Protein AF-A0A9E3SRI1-F1 (afdb_monomer_lite)

Secondary structure (DSSP, 8-state):
-HHHHHHHHHHHHHHHHHHHHHHHHHHHHHHHTTT---TTT-S--------TTTS--GGGS-HHHHHHHHHHHHT-

Foldseek 3Di:
DVVVVVVVVVVVVVVVVVVVVVVVVVVVVCVVCVVPDPCVPDVPDPPPDPDLPPDPPLVPDDPVVSVVSVVVVVVD

Structure (mmCIF, N/CA/C/O backbone):
data_AF-A0A9E3SRI1-F1
#
_entry.id   AF-A0A9E3SRI1-F1
#
loop_
_atom_site.group_PDB
_atom_site.id
_atom_site.type_symbol
_atom_site.label_atom_id
_atom_site.label_alt_id
_atom_site.label_comp_id
_atom_site.label_asym_id
_atom_site.label_entity_id
_atom_site.label_seq_id
_atom_site.pdbx_PDB_ins_code
_atom_site.Cartn_x
_atom_site.Cartn_y
_atom_site.Cartn_z
_atom_site.occupancy
_atom_site.B_iso_or_equiv
_atom_site.auth_seq_id
_atom_site.auth_comp_id
_atom_site.auth_asym_id
_atom_site.auth_atom_id
_atom_site.pdbx_PDB_model_num
ATOM 1 N N . MET A 1 1 ? 17.237 -5.826 -38.391 1.00 69.56 1 MET A N 1
ATOM 2 C CA . MET A 1 1 ? 17.955 -5.981 -37.105 1.00 69.56 1 MET A CA 1
ATOM 3 C C . MET A 1 1 ? 17.567 -4.885 -36.111 1.00 69.56 1 MET A C 1
ATOM 5 O O . MET A 1 1 ? 16.864 -5.196 -35.161 1.00 69.56 1 MET A O 1
ATOM 9 N N . ILE A 1 2 ? 17.894 -3.611 -36.372 1.00 89.62 2 ILE A N 1
ATOM 10 C CA . ILE A 1 2 ? 17.660 -2.463 -35.463 1.00 89.62 2 ILE A CA 1
ATOM 11 C C . ILE A 1 2 ? 16.227 -2.339 -34.916 1.00 89.62 2 ILE A C 1
ATOM 13 O O . ILE A 1 2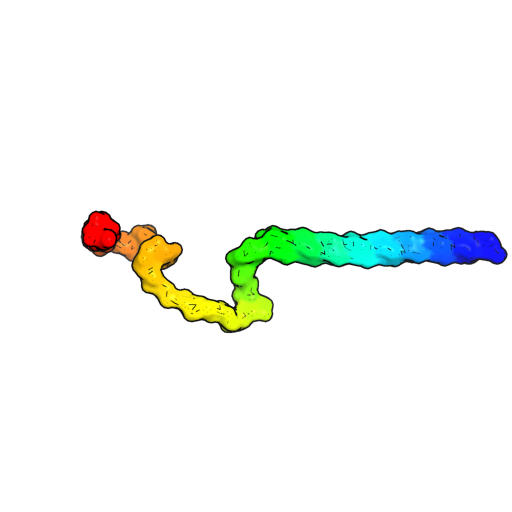 ? 16.049 -2.196 -33.712 1.00 89.62 2 ILE A O 1
ATOM 17 N N . ARG A 1 3 ? 15.192 -2.497 -35.754 1.00 91.56 3 ARG A N 1
ATOM 18 C CA . ARG A 1 3 ? 13.788 -2.420 -35.302 1.00 91.56 3 ARG A CA 1
ATOM 19 C C . ARG A 1 3 ? 13.447 -3.449 -34.217 1.00 91.56 3 ARG A C 1
ATOM 21 O O . ARG A 1 3 ? 12.721 -3.132 -33.285 1.00 91.56 3 ARG A O 1
ATOM 28 N N . ARG A 1 4 ? 13.966 -4.676 -34.333 1.00 93.00 4 ARG A N 1
ATOM 29 C CA . ARG A 1 4 ? 13.705 -5.745 -33.353 1.00 93.00 4 ARG A CA 1
ATOM 30 C C . ARG A 1 4 ? 14.406 -5.458 -32.026 1.00 93.00 4 ARG A C 1
ATOM 32 O O . ARG A 1 4 ? 13.818 -5.695 -30.983 1.00 93.00 4 ARG A O 1
ATOM 39 N N . VAL A 1 5 ? 15.612 -4.889 -32.078 1.00 95.62 5 VAL A N 1
ATOM 40 C CA . VAL A 1 5 ? 16.363 -4.472 -30.884 1.00 95.62 5 VAL A CA 1
ATOM 41 C C . VAL A 1 5 ? 15.643 -3.336 -30.153 1.00 95.62 5 VAL A C 1
ATOM 43 O O . VAL A 1 5 ? 15.480 -3.408 -28.942 1.00 95.62 5 VAL A O 1
ATOM 46 N N . ILE A 1 6 ? 15.132 -2.336 -30.879 1.00 95.88 6 ILE A N 1
ATOM 47 C CA . ILE A 1 6 ? 14.357 -1.236 -30.282 1.00 95.88 6 ILE A CA 1
ATOM 48 C C . ILE A 1 6 ? 13.088 -1.765 -29.603 1.00 95.88 6 ILE A C 1
ATOM 50 O O . ILE A 1 6 ? 12.808 -1.403 -28.465 1.00 95.88 6 ILE A O 1
ATOM 54 N N . LEU A 1 7 ? 12.343 -2.650 -30.274 1.00 96.06 7 LEU A N 1
ATOM 55 C CA . LEU A 1 7 ? 11.139 -3.258 -29.701 1.00 96.06 7 LEU A CA 1
ATOM 56 C C . LEU A 1 7 ? 11.453 -4.091 -28.453 1.00 96.06 7 LEU A C 1
ATOM 58 O O . LEU A 1 7 ? 10.723 -4.013 -27.470 1.00 96.06 7 LEU A O 1
ATOM 62 N N . PHE A 1 8 ? 12.554 -4.842 -28.476 1.00 95.56 8 PHE A N 1
ATOM 63 C CA . PHE A 1 8 ? 13.002 -5.620 -27.327 1.00 95.56 8 PHE A CA 1
ATOM 64 C C . PHE A 1 8 ? 13.334 -4.716 -26.134 1.00 95.56 8 PHE A C 1
ATOM 66 O O . PHE A 1 8 ? 12.802 -4.923 -25.046 1.00 95.56 8 PHE A O 1
ATOM 73 N N . ILE A 1 9 ? 14.129 -3.665 -26.346 1.00 97.00 9 ILE A N 1
ATOM 74 C CA . ILE A 1 9 ? 14.495 -2.714 -25.289 1.00 97.00 9 ILE A CA 1
ATOM 75 C C . ILE A 1 9 ? 13.253 -2.005 -24.732 1.00 97.00 9 ILE A C 1
ATOM 77 O O . ILE A 1 9 ? 13.096 -1.907 -23.518 1.00 97.00 9 ILE A O 1
ATOM 81 N N . ALA A 1 10 ? 12.337 -1.565 -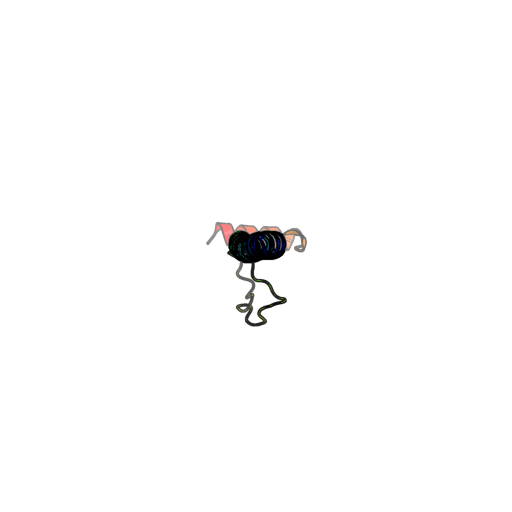25.597 1.00 96.00 10 ALA A N 1
ATOM 82 C CA . ALA A 1 10 ? 11.090 -0.940 -25.164 1.00 96.00 10 ALA A CA 1
ATOM 83 C C . ALA A 1 10 ? 10.244 -1.892 -24.302 1.00 96.00 10 ALA A C 1
ATOM 85 O O . ALA A 1 10 ? 9.769 -1.503 -23.237 1.00 96.00 10 ALA A O 1
ATOM 86 N N . SER A 1 11 ? 10.109 -3.157 -24.717 1.00 95.31 11 SER A N 1
ATOM 87 C CA . SER A 1 11 ? 9.386 -4.166 -23.935 1.00 95.31 11 SER A CA 1
ATOM 88 C C . SER A 1 11 ? 10.054 -4.463 -22.590 1.00 95.31 11 SER A C 1
ATOM 90 O O . SER A 1 11 ? 9.361 -4.666 -21.596 1.00 95.31 11 SER A O 1
ATOM 92 N N . LEU A 1 12 ? 11.389 -4.408 -22.533 1.00 96.81 12 LEU A N 1
ATOM 93 C CA . LEU A 1 12 ? 12.149 -4.596 -21.303 1.00 96.81 12 LEU A CA 1
ATOM 94 C C . LEU A 1 12 ? 11.890 -3.455 -20.311 1.00 96.81 12 LEU A C 1
ATOM 96 O O . LEU A 1 12 ? 11.659 -3.716 -19.135 1.00 96.81 12 LEU A O 1
ATOM 100 N N . PHE A 1 13 ? 11.860 -2.203 -20.777 1.00 97.06 13 PHE A N 1
ATOM 101 C CA . PHE A 1 13 ? 11.520 -1.062 -19.923 1.00 97.06 13 PHE A CA 1
ATOM 102 C C . PHE A 1 13 ? 10.088 -1.136 -19.391 1.00 97.06 13 PHE A C 1
ATOM 104 O O . PHE A 1 13 ? 9.868 -0.867 -18.213 1.00 97.06 13 PHE A O 1
ATOM 111 N N . VAL A 1 14 ? 9.126 -1.543 -20.225 1.00 97.00 14 VAL A N 1
ATOM 112 C CA . VAL A 1 14 ? 7.733 -1.734 -19.788 1.00 97.00 14 VAL A CA 1
ATOM 113 C C . VAL A 1 14 ? 7.636 -2.839 -18.735 1.00 97.00 14 VAL A C 1
ATOM 115 O O . VAL A 1 14 ? 6.969 -2.653 -17.721 1.00 97.00 14 VAL A O 1
ATOM 118 N N . LEU A 1 15 ? 8.333 -3.961 -18.931 1.00 96.19 15 LEU A N 1
ATOM 119 C CA . LEU A 1 15 ? 8.355 -5.065 -17.972 1.00 96.19 15 LEU A CA 1
ATOM 120 C C . LEU A 1 15 ? 8.952 -4.634 -16.625 1.00 96.19 15 LEU A C 1
ATOM 122 O O . LEU A 1 15 ? 8.356 -4.883 -15.578 1.00 96.19 15 LEU A O 1
ATOM 126 N N . LEU A 1 16 ? 10.098 -3.950 -16.651 1.00 97.31 16 LEU A N 1
ATOM 127 C CA . LEU A 1 16 ? 10.750 -3.453 -15.440 1.00 97.31 16 LEU A CA 1
ATOM 128 C C . LEU A 1 16 ? 9.885 -2.415 -14.717 1.00 97.31 16 LEU A C 1
ATOM 130 O O . LEU A 1 16 ? 9.735 -2.501 -13.502 1.00 97.31 16 LEU A O 1
ATOM 134 N N . GLY A 1 17 ? 9.272 -1.484 -15.453 1.00 94.88 17 GLY A N 1
ATOM 135 C CA . GLY A 1 17 ? 8.351 -0.500 -14.884 1.00 94.88 17 GLY A CA 1
ATOM 136 C C . GLY A 1 17 ? 7.111 -1.146 -14.263 1.00 94.88 17 GLY A C 1
ATOM 137 O O . GLY A 1 17 ? 6.727 -0.807 -13.150 1.00 94.88 17 GLY A O 1
ATOM 138 N N . SER A 1 18 ? 6.519 -2.138 -14.930 1.00 94.75 18 SER A N 1
ATOM 139 C CA . SER A 1 18 ? 5.377 -2.876 -14.380 1.00 94.75 18 SER A CA 1
ATOM 140 C C . SER A 1 18 ? 5.737 -3.610 -13.088 1.00 94.75 18 SER A C 1
ATOM 142 O O . SER A 1 18 ? 4.925 -3.654 -12.164 1.00 94.75 18 SER A O 1
ATOM 144 N N . LEU A 1 19 ? 6.937 -4.193 -13.018 1.00 96.00 19 LEU A N 1
ATOM 145 C CA . LEU A 1 19 ? 7.395 -4.921 -11.840 1.00 96.00 19 LEU A CA 1
ATOM 146 C C . LEU A 1 19 ? 7.611 -3.981 -10.647 1.00 96.00 19 LEU A C 1
ATOM 148 O O . LEU A 1 19 ? 7.163 -4.284 -9.542 1.00 96.00 19 LEU A O 1
ATOM 152 N N . THR A 1 20 ? 8.254 -2.830 -10.859 1.00 95.38 20 THR A N 1
ATOM 153 C CA . THR A 1 20 ? 8.479 -1.854 -9.784 1.00 95.38 20 THR A CA 1
ATOM 154 C C . THR A 1 20 ? 7.171 -1.254 -9.283 1.00 95.38 20 THR A C 1
ATOM 156 O O . THR A 1 20 ? 6.990 -1.152 -8.071 1.00 95.38 20 THR A O 1
ATOM 159 N N . THR A 1 21 ? 6.229 -0.926 -10.175 1.00 94.44 21 THR A N 1
ATOM 160 C CA . THR A 1 21 ? 4.898 -0.446 -9.779 1.00 94.44 21 THR A CA 1
ATOM 161 C C . THR A 1 21 ? 4.149 -1.490 -8.957 1.00 94.44 21 THR A C 1
ATOM 163 O O . THR A 1 21 ? 3.618 -1.147 -7.907 1.00 94.44 21 THR A O 1
ATOM 166 N N . ALA A 1 22 ? 4.150 -2.762 -9.367 1.00 92.38 22 ALA A N 1
ATOM 167 C CA . ALA A 1 22 ? 3.474 -3.820 -8.616 1.00 92.38 22 ALA A CA 1
ATOM 168 C C . ALA A 1 22 ? 4.017 -3.955 -7.182 1.00 92.38 22 ALA A C 1
ATOM 170 O O . ALA A 1 22 ? 3.240 -4.030 -6.228 1.00 92.38 22 ALA A O 1
ATOM 171 N N . LEU A 1 23 ? 5.344 -3.933 -7.022 1.00 92.56 23 LEU A N 1
ATOM 172 C CA . LEU A 1 23 ? 5.986 -3.998 -5.707 1.00 92.56 23 LEU A CA 1
ATOM 173 C C . LEU A 1 23 ? 5.700 -2.750 -4.863 1.00 92.56 23 LEU A C 1
ATOM 175 O O . LEU A 1 23 ? 5.403 -2.871 -3.677 1.00 92.56 23 LEU A O 1
ATOM 179 N N . ALA A 1 24 ? 5.739 -1.562 -5.469 1.00 92.06 24 ALA A N 1
ATOM 180 C CA . ALA A 1 24 ? 5.427 -0.313 -4.781 1.00 92.06 24 ALA A CA 1
ATOM 181 C C . ALA A 1 24 ? 3.966 -0.272 -4.309 1.00 92.06 24 ALA A C 1
ATOM 183 O O . ALA A 1 24 ? 3.703 0.112 -3.176 1.00 92.06 24 ALA A O 1
ATOM 184 N N . THR A 1 25 ? 3.015 -0.719 -5.136 1.00 89.88 25 THR A N 1
ATOM 185 C CA . THR A 1 25 ? 1.598 -0.794 -4.756 1.00 89.88 25 THR A CA 1
ATOM 186 C C . THR A 1 25 ? 1.363 -1.788 -3.621 1.00 89.88 25 THR A C 1
ATOM 188 O O . THR A 1 25 ? 0.558 -1.509 -2.736 1.00 89.88 25 THR A O 1
ATOM 191 N N . ALA A 1 26 ? 2.063 -2.927 -3.610 1.00 84.00 26 ALA A N 1
ATOM 192 C CA . ALA A 1 26 ? 1.990 -3.871 -2.498 1.00 84.00 26 ALA A CA 1
ATOM 193 C C . ALA A 1 26 ? 2.531 -3.252 -1.199 1.00 84.00 26 ALA A C 1
ATOM 195 O O . ALA A 1 26 ? 1.849 -3.284 -0.181 1.00 84.00 26 ALA A O 1
ATOM 196 N N . ALA A 1 27 ? 3.700 -2.608 -1.257 1.00 83.25 27 ALA A N 1
ATOM 197 C CA . ALA A 1 27 ? 4.299 -1.950 -0.099 1.00 83.25 27 ALA A CA 1
ATOM 198 C C . ALA A 1 27 ? 3.436 -0.795 0.442 1.00 83.25 27 ALA A C 1
ATOM 200 O O . ALA A 1 27 ? 3.268 -0.668 1.653 1.00 83.25 27 ALA A O 1
ATOM 201 N N . GLU A 1 28 ? 2.857 0.020 -0.443 1.00 85.06 28 GLU A N 1
ATOM 202 C CA . GLU A 1 28 ? 1.937 1.102 -0.074 1.00 85.06 28 GLU A CA 1
ATOM 203 C C . GLU A 1 28 ? 0.664 0.546 0.575 1.00 85.06 28 GLU A C 1
ATOM 205 O O . GLU A 1 28 ? 0.228 1.036 1.615 1.00 85.06 28 GLU A O 1
ATOM 210 N N . ARG A 1 29 ? 0.094 -0.527 0.012 1.00 79.69 29 ARG A N 1
ATOM 211 C CA . ARG A 1 29 ? -1.056 -1.218 0.604 1.00 79.69 29 ARG A CA 1
ATOM 212 C C . ARG A 1 29 ? -0.730 -1.733 2.004 1.00 79.69 29 ARG A C 1
ATOM 214 O O . ARG A 1 29 ? -1.517 -1.513 2.918 1.00 79.69 29 ARG A O 1
ATOM 221 N N . ASP A 1 30 ? 0.407 -2.395 2.182 1.00 78.56 30 ASP A N 1
ATOM 222 C CA . ASP A 1 30 ? 0.824 -2.935 3.480 1.00 78.56 30 ASP A CA 1
ATOM 223 C C . ASP A 1 30 ? 1.112 -1.821 4.496 1.00 78.56 30 ASP A C 1
ATOM 225 O O . ASP A 1 30 ? 0.885 -1.992 5.693 1.00 78.56 30 ASP A O 1
ATOM 229 N N . PHE A 1 31 ? 1.587 -0.660 4.034 1.00 73.25 31 PHE A N 1
ATOM 230 C CA . PHE A 1 31 ? 1.755 0.524 4.870 1.00 73.25 31 PHE A CA 1
ATOM 231 C C . PHE A 1 31 ? 0.407 1.102 5.314 1.00 73.25 31 PHE A C 1
ATOM 233 O O . PHE A 1 31 ? 0.215 1.329 6.507 1.00 73.25 31 PHE A O 1
ATOM 240 N N . GLN A 1 32 ? -0.541 1.290 4.392 1.00 71.81 32 GLN A N 1
ATOM 241 C CA . GLN A 1 32 ? -1.868 1.827 4.716 1.00 71.81 32 GLN A CA 1
ATOM 242 C C . GLN A 1 32 ? -2.706 0.876 5.573 1.00 71.81 32 GLN A C 1
ATOM 244 O O . GLN A 1 32 ? -3.475 1.321 6.421 1.00 71.81 32 GLN A O 1
ATOM 249 N N . LEU A 1 33 ? -2.547 -0.433 5.378 1.00 71.44 33 LEU A N 1
ATOM 250 C CA . LEU A 1 33 ? -3.234 -1.459 6.162 1.00 71.44 33 LEU A CA 1
ATOM 251 C C . LEU A 1 33 ? -2.470 -1.848 7.433 1.00 71.44 33 LEU A C 1
ATOM 253 O O . LEU A 1 33 ? -2.906 -2.734 8.165 1.00 71.44 33 LEU A O 1
ATOM 257 N N . ARG A 1 34 ? -1.345 -1.195 7.744 1.00 64.25 34 ARG A N 1
ATOM 258 C CA . ARG A 1 34 ? -0.593 -1.467 8.970 1.00 64.25 34 ARG A CA 1
ATOM 259 C C . ARG A 1 34 ? -1.457 -1.132 10.189 1.00 64.25 34 ARG A C 1
ATOM 261 O O . ARG A 1 34 ? -1.767 0.026 10.439 1.00 64.25 34 ARG A O 1
ATOM 268 N N . GLY A 1 35 ? -1.824 -2.157 10.958 1.00 61.16 35 GLY A N 1
ATOM 269 C CA . GLY A 1 35 ? -2.713 -2.036 12.122 1.00 61.16 35 GLY A CA 1
ATOM 270 C C . GLY A 1 35 ? -4.183 -2.360 11.835 1.00 61.16 35 GLY A C 1
ATOM 271 O O . GLY A 1 35 ? -4.951 -2.522 12.778 1.00 61.16 35 GLY A O 1
ATOM 272 N N . TYR A 1 36 ? -4.563 -2.533 10.566 1.00 59.69 36 TYR A N 1
ATOM 273 C CA . TYR A 1 36 ? -5.839 -3.135 10.193 1.00 59.69 36 TYR A CA 1
ATOM 274 C C . TYR A 1 36 ? -5.674 -4.655 10.128 1.00 59.69 36 TYR A C 1
ATOM 276 O O . TYR A 1 36 ? -4.895 -5.176 9.331 1.00 59.69 36 TYR A O 1
ATOM 284 N N . VAL A 1 37 ? -6.407 -5.377 10.977 1.00 60.66 37 VAL A N 1
ATOM 285 C CA . VAL A 1 37 ? -6.478 -6.843 10.916 1.00 60.66 37 VAL A CA 1
ATOM 286 C C . VAL A 1 37 ? -7.461 -7.218 9.808 1.00 60.66 37 VAL A C 1
ATOM 288 O O . VAL A 1 37 ? -8.671 -7.049 9.952 1.00 60.66 37 VAL A O 1
ATOM 291 N N . ASP A 1 38 ? -6.937 -7.687 8.676 1.00 57.97 38 ASP A N 1
ATOM 292 C CA . ASP A 1 38 ? -7.742 -8.175 7.554 1.00 57.97 38 ASP A CA 1
ATOM 293 C C . ASP A 1 38 ? -8.297 -9.572 7.879 1.00 57.97 38 ASP A C 1
ATOM 295 O O . ASP A 1 38 ? -7.660 -10.596 7.624 1.00 57.97 38 ASP A O 1
ATOM 299 N N . ALA A 1 39 ? -9.515 -9.601 8.427 1.00 58.22 39 ALA A N 1
ATOM 300 C CA . ALA A 1 39 ? -10.236 -10.819 8.807 1.00 58.22 39 ALA A CA 1
ATOM 301 C C . ALA A 1 39 ? -10.541 -11.775 7.632 1.00 58.22 39 ALA A C 1
ATOM 303 O O . ALA A 1 39 ? -11.069 -12.863 7.849 1.00 58.22 39 ALA A O 1
ATOM 304 N N . THR A 1 40 ? -10.247 -11.382 6.384 1.00 64.38 40 THR A N 1
ATOM 305 C CA . THR A 1 40 ? -10.419 -12.236 5.195 1.00 64.38 40 THR A CA 1
ATOM 306 C C . THR A 1 40 ? -9.146 -12.976 4.788 1.00 64.38 40 THR A C 1
ATOM 308 O O . THR A 1 40 ? -9.209 -13.908 3.986 1.00 64.38 40 THR A O 1
ATOM 311 N N . ARG A 1 41 ? -7.989 -12.570 5.326 1.00 59.41 41 ARG A N 1
ATOM 312 C CA . ARG A 1 41 ? -6.676 -13.153 5.012 1.00 59.41 41 ARG A CA 1
ATOM 313 C C . ARG A 1 41 ? -6.078 -13.950 6.153 1.00 59.41 41 ARG A C 1
ATOM 315 O O . ARG A 1 41 ? -5.320 -14.876 5.879 1.00 59.41 41 ARG A O 1
ATOM 322 N N . ASP A 1 42 ? -6.426 -13.604 7.384 1.00 53.53 42 ASP A N 1
ATOM 323 C CA . ASP A 1 42 ? -5.959 -14.307 8.565 1.00 53.53 42 ASP A CA 1
ATOM 324 C C . ASP A 1 42 ? -7.138 -14.596 9.499 1.00 53.53 42 ASP A C 1
ATOM 326 O O . ASP A 1 42 ? -7.864 -13.690 9.913 1.00 53.53 42 ASP A O 1
ATOM 330 N N . ALA A 1 43 ? -7.358 -15.882 9.774 1.00 59.56 43 ALA A N 1
ATOM 331 C CA . ALA A 1 43 ? -8.368 -16.339 10.724 1.00 59.56 43 ALA A CA 1
ATOM 332 C C . ALA A 1 43 ? -7.836 -16.324 12.167 1.00 59.56 43 ALA A C 1
ATOM 334 O O . ALA A 1 43 ? -8.610 -16.554 13.097 1.00 59.56 43 ALA A O 1
ATOM 335 N N . ASP A 1 44 ? -6.546 -16.029 12.361 1.00 60.44 44 ASP A N 1
ATOM 336 C CA . ASP A 1 44 ? -5.903 -15.889 13.667 1.00 60.44 44 ASP A CA 1
ATOM 337 C C . ASP A 1 44 ? -6.152 -14.487 14.249 1.00 60.44 44 ASP A C 1
ATOM 339 O O . ASP A 1 44 ? -5.248 -13.739 14.626 1.00 60.44 44 ASP A O 1
ATOM 343 N N . LEU A 1 45 ? -7.427 -14.084 14.283 1.00 58.41 45 LEU A N 1
ATOM 344 C CA . LEU A 1 45 ? -7.819 -12.885 15.008 1.00 58.41 45 LEU A CA 1
ATOM 345 C C . LEU A 1 45 ? -7.594 -13.155 16.501 1.00 58.41 45 LEU A C 1
ATOM 347 O O . LEU A 1 45 ? -8.218 -14.074 17.045 1.00 58.41 45 LEU A O 1
ATOM 351 N N . PRO A 1 46 ? -6.756 -12.362 17.197 1.00 56.72 46 PRO A N 1
ATOM 352 C CA . PRO A 1 46 ? -6.634 -12.483 18.639 1.00 56.72 46 PRO A CA 1
ATOM 353 C C . PRO A 1 46 ? -8.026 -12.331 19.245 1.00 56.72 46 PRO A C 1
ATOM 355 O O . PRO A 1 46 ? -8.770 -11.419 18.875 1.00 56.72 46 PRO A O 1
ATOM 358 N N . TYR A 1 47 ? -8.374 -13.254 20.146 1.00 55.81 47 TYR A N 1
ATOM 359 C CA . TYR A 1 47 ? -9.681 -13.316 20.794 1.00 55.81 47 TYR A CA 1
ATOM 360 C C . TYR A 1 47 ? -10.108 -11.903 21.204 1.00 55.81 47 TYR A C 1
ATOM 362 O O . TYR A 1 47 ? -9.476 -11.282 22.066 1.00 55.81 47 TYR A O 1
ATOM 370 N N . GLN A 1 48 ? -11.158 -11.379 20.562 1.00 58.34 48 GLN A N 1
ATOM 371 C CA . GLN A 1 48 ? -11.753 -10.097 20.923 1.00 58.34 48 GLN A CA 1
ATOM 372 C C . GLN A 1 48 ? -12.495 -10.297 22.242 1.00 58.34 48 GLN A C 1
ATOM 374 O O . GLN A 1 48 ? -13.714 -10.426 22.291 1.00 58.34 48 GLN A O 1
ATOM 379 N N . VAL A 1 49 ? -11.744 -10.400 23.336 1.00 57.97 49 VAL A N 1
ATOM 380 C CA . VAL A 1 49 ? -12.322 -10.320 24.669 1.00 57.97 49 VAL A CA 1
ATOM 381 C C . VAL A 1 49 ? -12.820 -8.885 24.796 1.00 57.97 49 VAL A C 1
ATOM 383 O O . VAL A 1 49 ? -12.000 -7.971 24.649 1.00 57.97 49 VAL A O 1
ATOM 386 N N . PRO A 1 50 ? -14.120 -8.647 25.039 1.00 54.00 50 PRO A N 1
ATOM 387 C CA . PRO A 1 50 ? -14.612 -7.311 25.324 1.00 54.00 50 PRO A CA 1
ATOM 388 C C . PRO A 1 50 ? -13.930 -6.824 26.606 1.00 54.00 50 PRO A C 1
ATOM 390 O O . PRO A 1 50 ? -14.340 -7.134 27.723 1.00 54.00 50 PRO A O 1
ATOM 393 N N . ARG A 1 51 ? -12.817 -6.105 26.446 1.00 53.19 51 ARG A N 1
ATOM 394 C CA . ARG A 1 51 ? -12.172 -5.381 27.533 1.00 53.19 51 ARG A CA 1
ATOM 395 C C . ARG A 1 51 ? -13.003 -4.130 27.765 1.00 53.19 51 ARG A C 1
ATOM 397 O O . ARG A 1 51 ? -13.195 -3.333 26.842 1.00 53.19 51 ARG A O 1
ATOM 404 N N . LEU A 1 52 ? -13.502 -3.988 28.990 1.00 53.19 52 LEU A N 1
ATOM 405 C CA . LEU A 1 52 ? -14.170 -2.775 29.453 1.00 53.19 52 LEU A CA 1
ATOM 406 C C . LEU A 1 52 ? -13.286 -1.569 29.087 1.00 53.19 52 LEU A C 1
ATOM 408 O O . LEU A 1 52 ? -12.120 -1.524 29.471 1.00 53.19 52 LEU A O 1
ATOM 412 N N . GLY A 1 53 ? -13.820 -0.651 28.278 1.00 55.59 53 GLY A N 1
ATOM 413 C CA . GLY A 1 53 ? -13.149 0.596 27.892 1.00 55.59 53 GLY A CA 1
ATOM 414 C C . GLY A 1 53 ? -12.462 0.642 26.519 1.00 55.59 53 GLY A C 1
ATOM 415 O O . GLY A 1 53 ? -12.059 1.728 26.126 1.00 55.59 53 GLY A O 1
ATOM 416 N N . VAL A 1 54 ? -12.345 -0.462 25.764 1.00 54.50 54 VAL A N 1
ATOM 417 C CA . VAL A 1 54 ? -11.679 -0.429 24.432 1.00 54.50 54 VAL A CA 1
ATOM 418 C C . VAL A 1 54 ? -12.639 -0.712 23.267 1.00 54.50 54 VAL A C 1
ATOM 420 O O . VAL A 1 54 ? -12.435 -0.188 22.181 1.00 54.50 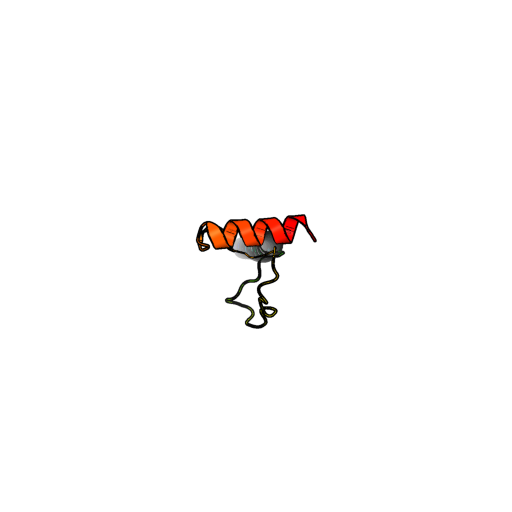54 VAL A O 1
ATOM 423 N N . ASN A 1 55 ? -13.716 -1.473 23.499 1.00 48.56 55 ASN A N 1
ATOM 424 C CA . ASN A 1 55 ? -14.761 -1.794 22.509 1.00 48.56 55 ASN A CA 1
ATOM 425 C C . ASN A 1 55 ? -16.156 -1.855 23.163 1.00 48.56 55 ASN A C 1
ATOM 427 O O . ASN A 1 55 ? -16.947 -2.757 22.896 1.00 48.56 55 ASN A O 1
ATOM 431 N N . ALA A 1 56 ? -16.447 -0.954 24.102 1.00 55.22 56 ALA A N 1
ATOM 432 C CA . ALA A 1 56 ? -17.805 -0.828 24.616 1.00 55.22 56 ALA A CA 1
ATOM 433 C C . ALA A 1 56 ? -18.588 0.043 23.632 1.00 55.22 56 ALA A C 1
ATOM 435 O O . ALA A 1 56 ? -18.428 1.260 23.625 1.00 55.22 56 ALA A O 1
ATOM 436 N N . GLU A 1 57 ? -19.404 -0.568 22.775 1.00 58.03 57 GLU A N 1
ATOM 437 C CA . GLU A 1 57 ? -20.376 0.198 22.004 1.00 58.03 57 GLU A CA 1
ATOM 438 C C . GLU A 1 57 ? -21.395 0.813 22.979 1.00 58.03 57 GLU A C 1
ATOM 440 O O . GLU A 1 57 ? -22.249 0.127 23.537 1.00 58.03 57 GLU A O 1
ATOM 445 N N . LEU A 1 58 ? -21.251 2.117 23.245 1.00 60.03 58 LEU A N 1
ATOM 446 C CA . LEU A 1 58 ? -22.039 2.848 24.249 1.00 60.03 58 LEU A CA 1
ATOM 447 C C . LEU A 1 58 ? -23.479 3.126 23.800 1.00 60.03 58 LEU A C 1
ATOM 449 O O . LEU A 1 58 ? -24.316 3.506 24.612 1.00 60.03 58 LEU A O 1
ATOM 453 N N . THR A 1 59 ? -23.769 2.944 22.513 1.00 61.88 59 THR A N 1
ATOM 454 C CA . THR A 1 59 ? -25.068 3.250 21.898 1.00 61.88 59 THR A CA 1
ATOM 455 C C . THR A 1 59 ? -26.122 2.174 22.154 1.00 61.88 59 THR A C 1
ATOM 457 O O . THR A 1 59 ? -27.301 2.419 21.911 1.00 61.88 59 THR A O 1
ATOM 460 N N . GLN A 1 60 ? -25.716 0.997 22.642 1.00 63.56 60 GLN A N 1
ATOM 461 C CA . GLN A 1 60 ? -26.604 -0.145 22.884 1.00 63.56 60 GLN A CA 1
ATOM 462 C C . GLN A 1 60 ? -27.015 -0.310 24.357 1.00 63.56 60 GLN A C 1
ATOM 464 O O . GLN A 1 60 ? -27.831 -1.180 24.660 1.00 63.56 60 GLN A O 1
ATOM 469 N N . TYR A 1 61 ? -26.476 0.497 25.276 1.00 63.09 61 TYR A N 1
ATOM 470 C CA . TYR A 1 61 ? -26.892 0.465 26.678 1.00 63.09 61 TYR A CA 1
ATOM 471 C C . TYR A 1 61 ? -28.146 1.308 26.893 1.00 63.09 61 TYR A C 1
ATOM 473 O O . TYR A 1 61 ? -28.266 2.414 26.367 1.00 63.09 61 TYR A O 1
ATOM 481 N N . ASP A 1 62 ? -29.064 0.804 27.716 1.00 74.25 62 ASP A N 1
ATOM 482 C CA . ASP A 1 62 ? -30.067 1.668 28.325 1.00 74.25 62 ASP A CA 1
ATOM 483 C C . ASP A 1 62 ? -29.395 2.712 29.238 1.00 74.25 62 ASP A C 1
ATOM 485 O O . ASP A 1 62 ? -28.258 2.540 29.692 1.00 74.25 62 ASP A O 1
ATOM 489 N N . TYR A 1 63 ? -30.098 3.819 29.484 1.00 74.44 63 TYR A N 1
ATOM 490 C CA . TYR A 1 63 ? -29.558 4.966 30.218 1.00 74.44 63 TYR A CA 1
ATOM 491 C C . TYR A 1 63 ? -29.037 4.594 31.616 1.00 74.44 63 TYR A C 1
ATOM 493 O O . TYR A 1 63 ? -27.960 5.038 32.006 1.00 74.44 63 TYR A O 1
ATOM 501 N N . GLU A 1 64 ? -29.747 3.730 32.348 1.00 77.38 64 GLU A N 1
ATOM 502 C CA . GLU A 1 64 ? -29.348 3.321 33.701 1.00 77.38 64 GLU A CA 1
ATOM 503 C C . GLU A 1 64 ? -28.079 2.460 33.704 1.00 77.38 64 GLU A C 1
ATOM 505 O O . GLU A 1 64 ? -27.250 2.536 34.617 1.00 77.38 64 GLU A O 1
ATOM 510 N N . THR A 1 65 ? -27.921 1.612 32.689 1.00 74.75 65 THR A N 1
ATOM 511 C CA . THR A 1 65 ? -26.754 0.748 32.542 1.00 74.75 65 THR A CA 1
ATOM 512 C C . THR A 1 65 ? -25.545 1.548 32.074 1.00 74.75 65 THR A C 1
ATOM 514 O O . THR A 1 65 ? -24.440 1.284 32.547 1.00 74.75 65 THR A O 1
ATOM 517 N N . LEU A 1 66 ? -25.737 2.550 31.212 1.00 78.75 66 LEU A N 1
ATOM 518 C CA . LEU A 1 66 ? -24.669 3.442 30.764 1.00 78.75 6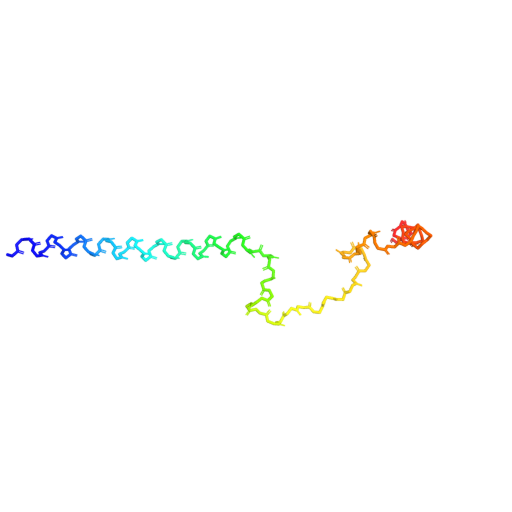6 LEU A CA 1
ATOM 519 C C . LEU A 1 66 ? -24.079 4.249 31.929 1.00 78.75 66 LEU A C 1
ATOM 521 O O . LEU A 1 66 ? -22.864 4.207 32.130 1.00 78.75 66 LEU A O 1
ATOM 525 N N . ASP A 1 67 ? -24.920 4.908 32.731 1.00 80.88 67 ASP A N 1
ATOM 526 C CA . ASP A 1 67 ? -24.470 5.713 33.877 1.00 80.88 67 ASP A CA 1
ATOM 527 C C . ASP A 1 67 ? -23.675 4.868 34.878 1.00 80.88 67 ASP A C 1
ATOM 529 O O . ASP A 1 67 ? -22.577 5.238 35.297 1.00 80.88 67 ASP A O 1
ATOM 533 N N . ARG A 1 68 ? -24.154 3.654 35.170 1.00 77.81 68 ARG A N 1
ATOM 534 C CA . ARG A 1 68 ? -23.462 2.717 36.065 1.00 77.81 68 ARG A CA 1
ATOM 535 C C . ARG A 1 68 ? -22.089 2.293 35.541 1.00 77.81 68 ARG A C 1
ATOM 537 O O . ARG A 1 68 ? -21.177 2.045 36.330 1.00 77.81 68 ARG A O 1
ATOM 544 N N . GLN A 1 69 ? -21.932 2.143 34.226 1.00 73.12 69 GLN A N 1
ATOM 545 C CA . GLN A 1 69 ? -20.640 1.790 33.628 1.00 73.12 69 GLN A CA 1
ATOM 546 C C . GLN A 1 69 ? -19.684 2.987 33.616 1.00 73.12 69 GLN A C 1
ATOM 548 O O . GLN A 1 69 ? -18.498 2.809 33.887 1.00 73.12 69 GLN A O 1
ATOM 553 N N . LEU A 1 70 ? -20.191 4.199 33.374 1.00 79.94 70 LEU A N 1
ATOM 554 C CA . LEU A 1 70 ? -19.400 5.430 33.440 1.00 79.94 70 LEU A CA 1
ATOM 555 C C . LEU A 1 70 ? -18.888 5.705 34.860 1.00 79.94 70 LEU A C 1
ATOM 557 O O . LEU A 1 70 ? -17.708 6.010 35.029 1.00 79.94 70 LEU A O 1
ATOM 561 N N . GLU A 1 71 ? -19.721 5.514 35.886 1.00 82.69 71 GLU A N 1
ATOM 562 C CA . GLU A 1 71 ? -19.298 5.636 37.289 1.00 82.69 71 GLU A CA 1
ATOM 563 C C . GLU A 1 71 ? -18.165 4.661 37.637 1.00 82.69 71 GLU A C 1
ATOM 565 O O . GLU A 1 71 ? -17.188 5.039 38.283 1.00 82.69 71 GLU A O 1
ATOM 570 N N . ARG A 1 72 ? -18.242 3.413 37.160 1.00 76.25 72 ARG A N 1
ATOM 571 C CA . ARG A 1 72 ? -17.183 2.411 37.375 1.00 76.25 72 ARG A CA 1
ATOM 572 C C . ARG A 1 72 ? -15.865 2.786 36.704 1.00 76.25 72 ARG A C 1
ATOM 574 O O . ARG A 1 72 ? -14.816 2.460 37.246 1.00 76.25 72 ARG A O 1
ATOM 581 N N . MET A 1 73 ? -15.907 3.459 35.554 1.00 70.50 73 MET A N 1
ATOM 582 C CA . MET A 1 73 ? -14.701 3.951 34.878 1.00 70.50 73 MET A CA 1
ATOM 583 C C . MET A 1 73 ? -14.068 5.138 35.609 1.00 70.50 73 MET A C 1
ATOM 585 O O . MET A 1 73 ? -12.852 5.262 35.601 1.00 70.50 73 MET A O 1
ATOM 589 N N . GLN A 1 74 ? -14.867 5.996 36.250 1.00 76.12 74 GLN A N 1
ATOM 590 C CA . GLN A 1 74 ? -14.351 7.123 37.038 1.00 76.12 74 GLN A CA 1
ATOM 591 C C . GLN A 1 74 ? -13.702 6.693 38.362 1.00 76.12 74 GLN A C 1
ATOM 593 O O . GLN A 1 74 ? -12.909 7.444 38.924 1.00 76.12 74 GLN A O 1
ATOM 598 N N . GLN A 1 75 ? -14.058 5.513 38.874 1.00 72.88 75 GLN A N 1
ATOM 599 C CA . GLN A 1 75 ? -13.562 4.976 40.145 1.00 72.88 75 GLN A CA 1
ATOM 600 C C . GLN A 1 75 ? -12.352 4.030 40.001 1.00 72.88 75 GLN A C 1
ATOM 602 O O . GLN A 1 75 ? -11.839 3.572 41.023 1.00 72.88 75 GLN A O 1
ATOM 607 N N . ALA A 1 76 ? -11.924 3.714 38.773 1.00 54.97 76 ALA A N 1
ATOM 608 C CA . ALA A 1 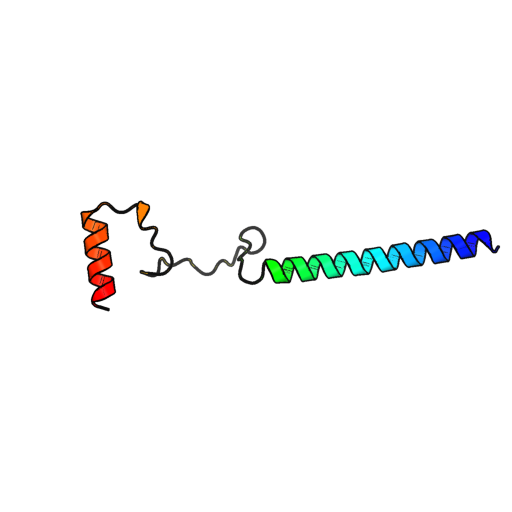76 ? -10.789 2.836 38.463 1.00 54.97 76 ALA A CA 1
ATOM 609 C C . ALA A 1 76 ? -9.500 3.634 38.216 1.00 54.97 76 ALA A C 1
ATOM 611 O O . ALA A 1 76 ? -8.427 3.133 38.623 1.00 54.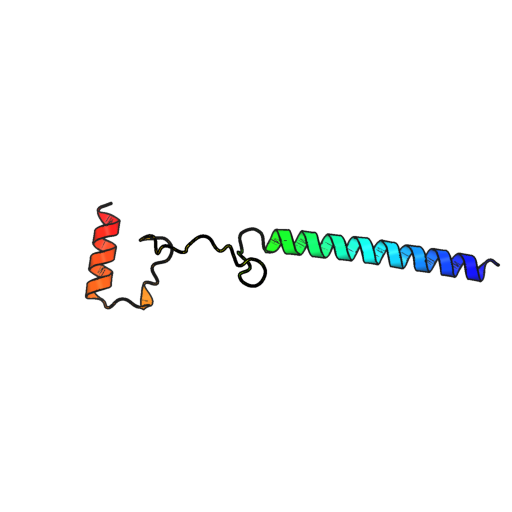97 76 ALA A O 1
#

Radius of gyration: 26.68 Å; chains: 1; bounding box: 48×24×77 Å

Sequence (76 aa):
MIRRVILFIASLFVLLGSLTTALATAAERDFQLRGYVDATRDADLPYQVPRLGVNAELTQYDYETLDRQLERMQQA

pLDDT: mean 75.28, std 15.68, range [48.56, 97.31]